Protein AF-A0A359G035-F1 (afdb_monomer_lite)

Sequence (164 aa):
MVSKFHPFVLPFSIGFALMLAVLTVRYVIWLRGLSSDNRKRIRSKFFTVNTWKALVEIFRESLVHLKIYKVNPMLGFMHMSLAFGWFLLIVGGKLETWYYTGDFANEMHYAIFFRYFEPVTSGFWMNGVMVFFMEFALLMVLTGLILAFAKRIRKKLMGMQNTT

Secondary structure (DSSP, 8-state):
------GGGHHHHHHHHHHHHHHHHHHHHHHHTS-HHHHHHHHHHTTSHHHHHHHHHHHHHHTS-HHHHHH-HHHHHHHHHHHHHHHHHHHHHHHHHHHHHS-TT--HHHHHSHHHH-S--TT-TTHHHHHHHHHHHHHHHHHHHHHHHHHHH-GGGGT-----

pLDDT: mean 86.25, std 12.05, range [37.91, 97.88]

Radius of gyration: 20.19 Å; chains: 1; bounding box: 48×31×59 Å

Foldseek 3Di:
DPPLDDVVCVVVVVVVVVVVVVVVVVVVVVLVPDDPVVVVVCVVCVPDVVVVVVVVVCCCCQQQVVVVCVVFVLLSLLRNLQRVLVVQLQVLLLVLVCVQPVDSPDDSSCSVCVCVSVVPSVPDPCVVVSVVSNVVSVVSNVVSVVSVVVCVVCVVVRVCPDDD

Structure (mmCIF, N/CA/C/O backbone):
data_AF-A0A359G035-F1
#
_entry.id   AF-A0A359G035-F1
#
loop_
_atom_site.group_PDB
_atom_site.id
_atom_site.type_symbol
_atom_site.label_atom_id
_atom_site.label_alt_id
_atom_site.label_comp_id
_atom_site.label_asym_id
_atom_site.label_entity_id
_atom_site.label_seq_id
_atom_site.pdbx_PDB_ins_code
_atom_site.Cartn_x
_atom_site.Cartn_y
_atom_site.Cartn_z
_atom_site.occupancy
_atom_site.B_iso_or_equiv
_atom_site.auth_seq_id
_atom_site.auth_comp_id
_atom_site.auth_asym_id
_atom_site.auth_atom_id
_atom_site.pdbx_PDB_model_num
ATOM 1 N N . MET A 1 1 ? 2.254 -11.400 -27.695 1.00 44.28 1 MET A N 1
ATOM 2 C CA . MET A 1 1 ? 2.593 -11.157 -26.277 1.00 44.28 1 MET A CA 1
ATOM 3 C C . MET A 1 1 ? 3.534 -12.261 -25.838 1.00 44.28 1 MET A C 1
ATOM 5 O O . MET A 1 1 ? 3.134 -13.415 -25.872 1.00 44.28 1 MET A O 1
ATOM 9 N N . VAL A 1 2 ? 4.789 -11.936 -25.531 1.00 46.50 2 VAL A N 1
ATOM 10 C CA . VAL A 1 2 ? 5.725 -12.902 -24.937 1.00 46.50 2 VAL A CA 1
ATOM 11 C C . VAL A 1 2 ? 5.209 -13.209 -23.531 1.00 46.50 2 VAL A C 1
ATOM 13 O O . VAL A 1 2 ? 4.981 -12.275 -22.764 1.00 46.50 2 VAL A O 1
ATOM 16 N N . SER A 1 3 ? 4.959 -14.479 -23.205 1.00 55.75 3 SER A N 1
ATOM 17 C CA . SER A 1 3 ? 4.521 -14.858 -21.859 1.00 55.75 3 SER A CA 1
ATOM 18 C C . SER A 1 3 ? 5.627 -14.507 -20.865 1.00 55.75 3 SER A C 1
ATOM 20 O O . SER A 1 3 ? 6.705 -15.103 -20.918 1.00 55.75 3 SER A O 1
ATOM 22 N N . LYS A 1 4 ? 5.379 -13.565 -19.949 1.00 69.06 4 LYS A N 1
ATOM 23 C CA . LYS A 1 4 ? 6.331 -13.169 -18.894 1.00 69.06 4 LYS A CA 1
ATOM 24 C C . LYS A 1 4 ? 6.271 -14.147 -17.718 1.00 69.06 4 LYS A C 1
ATOM 26 O O . LYS A 1 4 ? 6.166 -13.770 -16.553 1.00 69.06 4 LYS A O 1
ATOM 31 N N . PHE A 1 5 ? 6.300 -15.433 -18.051 1.00 79.94 5 PHE A N 1
ATOM 32 C CA . PHE A 1 5 ? 6.258 -16.529 -17.103 1.00 79.94 5 PHE A CA 1
ATOM 33 C C . PHE A 1 5 ? 7.656 -17.118 -16.950 1.00 79.94 5 PHE A C 1
ATOM 35 O O . PHE A 1 5 ? 8.272 -17.561 -17.917 1.00 79.94 5 PHE A O 1
ATOM 42 N N . HIS A 1 6 ? 8.135 -17.152 -15.712 1.00 88.19 6 HIS A N 1
ATOM 43 C CA . HIS A 1 6 ? 9.352 -17.854 -15.335 1.00 88.19 6 HIS A CA 1
ATOM 44 C C . HIS A 1 6 ? 9.066 -18.646 -14.054 1.00 88.19 6 HIS A C 1
ATOM 46 O O . HIS A 1 6 ? 8.441 -18.080 -13.157 1.00 88.19 6 HIS A O 1
ATOM 52 N N . PRO A 1 7 ? 9.529 -19.904 -13.898 1.00 91.81 7 PRO A N 1
ATOM 53 C CA . PRO A 1 7 ? 9.250 -20.719 -12.707 1.00 91.81 7 PRO A CA 1
ATOM 54 C C . PRO A 1 7 ? 9.577 -20.036 -11.369 1.00 91.81 7 PRO A C 1
ATOM 56 O O . PRO A 1 7 ? 8.963 -20.337 -10.350 1.00 91.81 7 PRO A O 1
ATOM 59 N N . PHE A 1 8 ? 10.488 -19.061 -11.385 1.00 90.69 8 PHE A N 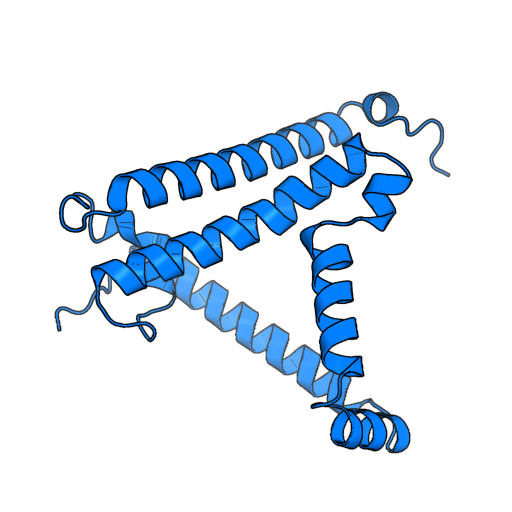1
ATOM 60 C CA . PHE A 1 8 ? 10.797 -18.173 -10.261 1.00 90.69 8 PHE A CA 1
ATOM 61 C C . PHE A 1 8 ? 9.571 -17.487 -9.632 1.00 90.69 8 PHE A C 1
ATOM 63 O O . PHE A 1 8 ? 9.563 -17.255 -8.427 1.00 90.69 8 PHE A O 1
ATOM 70 N N . VAL A 1 9 ? 8.523 -17.190 -10.407 1.00 93.25 9 VAL A N 1
ATOM 71 C CA . VAL A 1 9 ? 7.321 -16.512 -9.889 1.00 93.25 9 VAL A CA 1
ATOM 72 C C . VAL A 1 9 ? 6.343 -17.470 -9.211 1.00 93.25 9 VAL A C 1
ATOM 74 O O . VAL A 1 9 ? 5.462 -17.018 -8.484 1.00 93.25 9 VAL A O 1
ATOM 77 N N . LEU A 1 10 ? 6.491 -18.788 -9.408 1.00 93.12 10 LEU A N 1
ATOM 78 C CA . LEU A 1 10 ? 5.545 -19.790 -8.907 1.00 93.12 10 LEU A CA 1
ATOM 79 C C . LEU A 1 10 ? 5.334 -19.732 -7.389 1.00 93.12 10 LEU A C 1
ATOM 81 O O . LEU A 1 10 ? 4.171 -19.736 -6.984 1.00 93.12 10 LEU A O 1
ATOM 85 N N . PRO A 1 11 ? 6.374 -19.625 -6.534 1.00 95.06 11 PRO A N 1
ATOM 86 C CA . PRO A 1 11 ? 6.165 -19.548 -5.090 1.00 95.06 11 PRO A CA 1
ATOM 87 C C . PRO A 1 11 ? 5.295 -18.352 -4.693 1.00 95.06 11 PRO A C 1
ATOM 89 O O . PRO A 1 11 ? 4.383 -18.490 -3.877 1.00 95.06 11 PRO A O 1
ATOM 92 N N . PHE A 1 12 ? 5.531 -17.194 -5.319 1.00 93.00 12 PHE A N 1
ATOM 93 C CA . PHE A 1 12 ? 4.720 -16.001 -5.102 1.00 93.00 12 PHE A CA 1
ATOM 94 C C . PHE A 1 12 ? 3.291 -16.201 -5.612 1.00 93.00 12 PHE A C 1
ATOM 96 O O . PHE A 1 12 ? 2.348 -15.992 -4.854 1.00 93.00 12 PHE A O 1
ATOM 103 N N . SER A 1 13 ? 3.114 -16.634 -6.862 1.00 93.06 13 SER A N 1
ATOM 104 C CA . SER A 1 13 ? 1.791 -16.752 -7.481 1.00 93.06 13 SER A CA 1
ATOM 105 C C . SER A 1 13 ? 0.909 -17.779 -6.768 1.00 93.06 13 SER A C 1
ATOM 107 O O . SER A 1 13 ? -0.267 -17.511 -6.527 1.00 93.06 13 SER A O 1
ATOM 109 N N . ILE A 1 14 ? 1.477 -18.920 -6.359 1.00 95.31 14 ILE A N 1
ATOM 110 C CA . ILE A 1 14 ? 0.773 -19.942 -5.571 1.00 95.31 14 ILE A CA 1
ATOM 111 C C . ILE A 1 14 ? 0.413 -19.385 -4.191 1.00 95.31 14 ILE A C 1
ATOM 113 O O . ILE A 1 14 ? -0.746 -19.461 -3.782 1.00 95.31 14 ILE A O 1
ATOM 117 N N . GLY A 1 15 ? 1.378 -18.790 -3.483 1.00 95.44 15 GLY A N 1
ATOM 118 C CA . GLY A 1 15 ? 1.141 -18.213 -2.159 1.00 95.44 15 GLY A CA 1
ATOM 119 C C . GLY A 1 15 ? 0.077 -17.114 -2.182 1.00 95.44 15 GLY A C 1
ATOM 120 O O . GLY A 1 15 ? -0.823 -17.095 -1.344 1.00 95.44 15 GLY A O 1
ATOM 121 N N . PHE A 1 16 ? 0.128 -16.241 -3.186 1.00 92.88 16 PHE A N 1
ATOM 122 C CA . PHE A 1 16 ? -0.838 -15.172 -3.390 1.00 92.88 16 PHE A CA 1
ATOM 123 C C . PHE A 1 16 ? -2.239 -15.714 -3.700 1.00 92.88 16 PHE A C 1
ATOM 125 O O . PHE A 1 16 ? -3.208 -15.285 -3.071 1.00 92.88 16 PHE A O 1
ATOM 132 N N . ALA A 1 17 ? -2.358 -16.695 -4.601 1.00 94.75 17 ALA A N 1
ATOM 133 C CA . ALA A 1 17 ? -3.637 -17.329 -4.920 1.00 94.75 17 ALA A CA 1
ATOM 134 C C . ALA A 1 17 ? -4.264 -18.009 -3.690 1.00 94.75 17 ALA A C 1
ATOM 136 O O . ALA A 1 17 ? -5.451 -17.822 -3.417 1.00 94.75 17 ALA A O 1
ATOM 137 N N . LEU A 1 18 ? -3.462 -18.735 -2.904 1.00 97.38 18 LEU A N 1
ATOM 138 C CA . LEU A 1 18 ? -3.909 -19.350 -1.652 1.00 97.38 18 LEU A CA 1
ATOM 139 C C . LEU A 1 18 ? -4.358 -18.298 -0.633 1.00 97.38 18 LEU A C 1
ATOM 141 O O . LEU A 1 18 ? -5.422 -18.442 -0.029 1.00 97.38 18 LEU A O 1
ATOM 145 N N . MET A 1 19 ? -3.591 -17.218 -0.469 1.00 96.06 19 MET A N 1
ATOM 146 C CA . MET A 1 19 ? -3.946 -16.121 0.431 1.00 96.06 19 MET A CA 1
ATOM 147 C C . MET A 1 19 ? -5.279 -15.478 0.028 1.00 96.06 19 MET A C 1
ATOM 149 O O . MET A 1 19 ? -6.149 -15.288 0.881 1.00 96.06 19 MET A O 1
ATOM 153 N N . LEU A 1 20 ? -5.478 -15.193 -1.262 1.00 94.81 20 LEU A N 1
ATOM 154 C CA . LEU A 1 20 ? -6.736 -14.648 -1.775 1.00 94.81 20 LEU A CA 1
ATOM 155 C C . LEU A 1 20 ? -7.910 -15.606 -1.561 1.00 94.81 20 LEU A C 1
ATOM 157 O O . LEU A 1 20 ? -8.983 -15.162 -1.147 1.00 94.81 20 LEU A O 1
ATOM 161 N N . ALA A 1 21 ? -7.721 -16.906 -1.794 1.00 96.94 21 ALA A N 1
ATOM 162 C CA . ALA A 1 21 ? -8.755 -17.908 -1.563 1.00 96.94 21 ALA A CA 1
ATOM 163 C C . ALA A 1 21 ? -9.164 -17.954 -0.082 1.00 96.94 21 ALA A C 1
ATOM 165 O O . ALA A 1 21 ? -10.350 -17.851 0.237 1.00 96.94 21 ALA A O 1
ATOM 166 N N . VAL A 1 22 ? -8.191 -18.022 0.833 1.00 97.69 22 VAL A N 1
ATOM 167 C CA . VAL A 1 22 ? -8.444 -18.038 2.282 1.00 97.69 22 VAL A CA 1
ATOM 168 C C . VAL A 1 22 ? -9.150 -16.762 2.735 1.00 97.69 22 VAL A C 1
ATOM 170 O O . VAL A 1 22 ? -10.147 -16.844 3.456 1.00 97.69 22 VAL A O 1
ATOM 173 N N . LEU A 1 23 ? -8.679 -15.590 2.300 1.00 96.44 23 LEU A N 1
ATOM 174 C CA . LEU A 1 23 ? -9.314 -14.312 2.627 1.00 96.44 23 LEU A CA 1
ATOM 175 C C . LEU A 1 23 ? -10.752 -14.269 2.113 1.00 96.44 23 LEU A C 1
ATOM 177 O O . LEU A 1 23 ? -11.658 -13.938 2.875 1.00 96.44 23 LEU A O 1
ATOM 181 N N . THR A 1 24 ? -10.982 -14.671 0.863 1.00 96.19 24 THR A N 1
ATOM 182 C CA . THR A 1 24 ? -12.322 -14.703 0.263 1.00 96.19 24 THR A CA 1
ATOM 183 C C . THR A 1 24 ? -13.258 -15.597 1.068 1.00 96.19 24 THR A C 1
ATOM 185 O O . THR A 1 24 ? -14.343 -15.162 1.447 1.00 96.19 24 THR A O 1
ATOM 188 N N . VAL A 1 25 ? -12.833 -16.816 1.412 1.00 97.06 25 VAL A N 1
ATOM 189 C CA . VAL A 1 25 ? -13.633 -17.741 2.227 1.00 97.06 25 VAL A CA 1
ATOM 190 C C . VAL A 1 25 ? -13.948 -17.137 3.597 1.00 97.06 25 VAL A C 1
ATOM 192 O O . VAL A 1 25 ? -15.107 -17.132 4.015 1.00 97.06 25 VAL A O 1
ATOM 195 N N . ARG A 1 26 ? -12.947 -16.575 4.286 1.00 96.31 26 ARG A N 1
ATOM 196 C CA . ARG A 1 26 ? -13.124 -15.946 5.606 1.00 96.31 26 ARG A CA 1
ATOM 197 C C . ARG A 1 26 ? -14.110 -14.780 5.552 1.00 96.31 26 ARG A C 1
ATOM 199 O O . ARG A 1 26 ? -15.019 -14.725 6.379 1.00 96.31 26 ARG A O 1
ATOM 206 N N . TYR A 1 27 ? -13.979 -13.893 4.566 1.00 92.81 27 TYR A N 1
ATOM 207 C CA . TYR A 1 27 ? -14.893 -12.766 4.389 1.00 92.81 27 TYR A CA 1
ATOM 208 C C . TYR A 1 27 ? -16.302 -13.217 4.007 1.00 92.81 27 TYR A C 1
ATOM 210 O O . TYR A 1 27 ? -17.267 -12.680 4.543 1.00 92.81 27 TYR A O 1
ATOM 218 N N . VAL A 1 28 ? -16.455 -14.227 3.145 1.00 93.50 28 VAL A N 1
ATOM 219 C CA . VAL A 1 28 ? -17.773 -14.772 2.782 1.00 93.50 28 VAL A CA 1
ATOM 220 C C . VAL A 1 28 ? -18.470 -15.380 3.999 1.00 93.50 28 VAL A C 1
ATOM 222 O O . VAL A 1 28 ? -19.651 -15.111 4.213 1.00 93.50 28 VAL A O 1
ATOM 225 N N . ILE A 1 29 ? -17.759 -16.159 4.821 1.00 94.50 29 ILE A N 1
ATOM 226 C CA . ILE A 1 29 ? -18.307 -16.719 6.068 1.00 94.50 29 ILE A CA 1
ATOM 227 C C . ILE A 1 29 ? -18.730 -15.591 7.014 1.00 94.50 29 ILE A C 1
ATOM 229 O O . ILE A 1 29 ? -19.852 -15.600 7.521 1.00 94.50 29 ILE A O 1
ATOM 233 N N . TRP A 1 30 ? -17.873 -14.585 7.198 1.00 93.69 30 TRP A N 1
ATOM 234 C CA . TRP A 1 30 ? -18.172 -13.430 8.040 1.00 93.69 30 TRP A CA 1
ATOM 235 C C . TRP A 1 30 ? -19.402 -12.648 7.547 1.00 93.69 30 TRP A C 1
ATOM 237 O O . TRP A 1 30 ? -20.318 -12.383 8.324 1.00 93.69 30 TRP A O 1
ATOM 247 N N . LEU A 1 31 ? -19.494 -12.363 6.243 1.00 87.94 31 LEU A N 1
ATOM 248 C CA . LEU A 1 31 ? -20.643 -11.681 5.634 1.00 87.94 31 LEU A CA 1
ATOM 249 C C . LEU A 1 31 ? -21.940 -12.491 5.765 1.00 87.94 31 LEU A C 1
ATOM 251 O O . LEU A 1 31 ? -23.026 -11.923 5.944 1.00 87.94 31 LEU A O 1
ATOM 255 N N . ARG A 1 32 ? -21.848 -13.823 5.687 1.00 87.44 32 ARG A N 1
ATOM 256 C CA . ARG A 1 32 ? -22.992 -14.723 5.880 1.00 87.44 32 ARG A CA 1
ATOM 257 C C . ARG A 1 32 ? -23.504 -14.711 7.320 1.00 87.44 32 ARG A C 1
ATOM 259 O O . ARG A 1 32 ? -24.717 -14.785 7.490 1.00 87.44 32 ARG A O 1
ATOM 266 N N . GLY A 1 33 ? -22.619 -14.538 8.303 1.00 87.75 33 GLY A N 1
ATOM 267 C CA . GLY A 1 33 ? -22.955 -14.439 9.729 1.00 87.75 33 GLY A CA 1
ATOM 268 C C . GLY A 1 33 ? -23.550 -13.098 10.180 1.00 87.75 33 GLY A C 1
ATOM 269 O O . GLY A 1 33 ? -23.990 -12.982 11.320 1.00 87.75 33 GLY A O 1
ATOM 270 N N . LEU A 1 34 ? -23.588 -12.076 9.316 1.00 87.12 34 LEU A N 1
ATOM 271 C CA . LEU A 1 34 ? -24.213 -10.791 9.645 1.00 87.12 34 LEU A CA 1
ATOM 272 C C . LEU A 1 34 ? -25.739 -10.917 9.759 1.00 87.12 34 LEU A C 1
ATOM 274 O O . LEU A 1 34 ? -26.384 -11.501 8.885 1.00 87.12 34 LEU A O 1
ATOM 278 N N . SER A 1 35 ? -26.318 -10.284 10.786 1.00 84.69 35 SER A N 1
ATOM 279 C CA . SER A 1 35 ? -27.771 -10.164 10.942 1.00 84.69 35 SER A CA 1
ATOM 280 C C . SER A 1 35 ? -28.422 -9.505 9.718 1.00 84.69 35 SER A C 1
ATOM 282 O O . SER A 1 35 ? -27.811 -8.694 9.009 1.00 84.69 35 SER A O 1
ATOM 284 N N . SER A 1 36 ? -29.688 -9.842 9.466 1.00 78.31 36 SER A N 1
ATOM 285 C CA . SER A 1 36 ? -30.471 -9.314 8.340 1.00 78.31 36 SER A CA 1
ATOM 286 C C . SER A 1 36 ? -30.522 -7.778 8.326 1.00 78.31 36 SER A C 1
ATOM 288 O O . SER A 1 36 ? -30.403 -7.174 7.256 1.00 78.31 36 SER A O 1
ATOM 290 N N . ASP A 1 37 ? -30.603 -7.144 9.498 1.00 79.44 37 ASP A N 1
ATOM 291 C CA . ASP A 1 37 ? -30.609 -5.683 9.647 1.00 79.44 37 ASP A CA 1
ATOM 292 C C . ASP A 1 37 ? -29.274 -5.036 9.270 1.00 79.44 37 ASP A C 1
ATOM 294 O O . ASP A 1 37 ? -29.241 -4.032 8.550 1.00 79.44 37 ASP A O 1
ATOM 298 N N . ASN A 1 38 ? -28.153 -5.635 9.682 1.00 78.00 38 ASN A N 1
ATOM 299 C CA . ASN A 1 38 ? -26.825 -5.149 9.310 1.00 78.00 38 ASN A CA 1
ATOM 300 C C . ASN A 1 38 ? -26.574 -5.319 7.809 1.00 78.00 38 ASN A C 1
ATOM 302 O O . ASN A 1 38 ? -26.044 -4.412 7.163 1.00 78.00 38 ASN A O 1
ATOM 306 N N . ARG A 1 39 ? -27.031 -6.429 7.217 1.00 77.69 39 ARG A N 1
ATOM 307 C CA . ARG A 1 39 ? -26.914 -6.668 5.772 1.00 77.69 39 ARG A CA 1
ATOM 308 C C . ARG A 1 39 ? -27.699 -5.634 4.953 1.00 77.69 39 ARG A C 1
ATOM 310 O O . ARG A 1 39 ? -27.176 -5.125 3.961 1.00 77.69 39 ARG A O 1
ATOM 317 N N . LYS A 1 40 ? -28.915 -5.271 5.385 1.00 78.19 40 LYS A N 1
ATOM 318 C CA . LYS A 1 40 ? -29.714 -4.202 4.754 1.00 78.19 40 LYS A CA 1
ATOM 319 C C . LYS A 1 40 ? -29.029 -2.837 4.859 1.00 78.19 40 LYS A C 1
ATOM 321 O O . LYS A 1 40 ? -28.978 -2.123 3.861 1.00 78.19 40 LYS A O 1
ATOM 326 N N . ARG A 1 41 ? -28.460 -2.493 6.022 1.00 76.56 41 ARG A N 1
ATOM 327 C CA . ARG A 1 41 ? -27.727 -1.227 6.232 1.00 76.56 41 ARG A CA 1
ATOM 328 C C . ARG A 1 41 ? -26.482 -1.105 5.357 1.00 76.56 41 ARG A C 1
ATOM 330 O O . ARG A 1 41 ? -26.249 -0.036 4.803 1.00 76.56 41 ARG A O 1
ATOM 337 N N . ILE A 1 42 ? -25.704 -2.179 5.217 1.00 76.38 42 ILE A N 1
ATOM 338 C CA . ILE A 1 42 ? -24.513 -2.186 4.353 1.00 76.38 42 ILE A CA 1
ATOM 339 C C . ILE A 1 42 ? -24.927 -1.969 2.898 1.00 76.38 42 ILE A C 1
ATOM 341 O O . ILE A 1 42 ? -24.364 -1.109 2.228 1.00 76.38 42 ILE A O 1
ATOM 345 N N . ARG A 1 43 ? -25.951 -2.691 2.424 1.00 74.25 43 ARG A N 1
ATOM 346 C CA . ARG A 1 43 ? -26.405 -2.592 1.031 1.00 74.25 43 ARG A CA 1
ATOM 347 C C . ARG A 1 43 ? -26.991 -1.217 0.697 1.00 74.25 43 ARG A C 1
ATOM 349 O O . ARG A 1 43 ? -26.728 -0.712 -0.387 1.00 74.25 43 ARG A O 1
ATOM 356 N N . SER A 1 44 ? -27.753 -0.605 1.607 1.00 72.19 44 SER A N 1
ATOM 357 C CA . SER A 1 44 ? -28.396 0.694 1.357 1.00 72.19 44 SER A CA 1
ATOM 358 C C . SER A 1 44 ? -27.456 1.892 1.496 1.00 72.19 44 SER A C 1
ATOM 360 O O . SER A 1 44 ? -27.710 2.931 0.895 1.00 72.19 44 SER A O 1
ATOM 362 N N . LYS A 1 45 ? -26.369 1.768 2.269 1.00 70.31 45 LYS A N 1
ATOM 363 C CA . LYS A 1 45 ? -25.427 2.871 2.520 1.00 70.31 45 LYS A CA 1
ATOM 364 C C . LYS A 1 45 ? -24.093 2.741 1.786 1.00 70.31 45 LYS A C 1
ATOM 366 O O . LYS A 1 45 ? -23.266 3.635 1.939 1.00 70.31 45 LYS A O 1
ATOM 371 N N . PHE A 1 46 ? -23.895 1.697 0.975 1.00 69.75 46 PHE A N 1
ATOM 372 C CA . PHE A 1 46 ? -22.607 1.381 0.344 1.00 69.75 46 PHE A CA 1
ATOM 373 C C . PHE A 1 46 ? -22.023 2.527 -0.500 1.00 69.75 46 PHE A C 1
ATOM 375 O O . PHE A 1 46 ? -20.820 2.741 -0.461 1.00 69.75 46 PHE A O 1
ATOM 382 N N . PHE A 1 47 ? -22.848 3.332 -1.173 1.00 71.94 47 PHE A N 1
ATOM 383 C CA . PHE A 1 47 ? -22.399 4.463 -2.004 1.00 71.94 47 PHE A CA 1
ATOM 384 C C . PHE A 1 47 ? -22.779 5.831 -1.420 1.00 71.94 47 PHE A C 1
ATOM 386 O O . PHE A 1 47 ? -23.205 6.731 -2.135 1.00 71.94 47 PHE A O 1
ATOM 393 N N . THR A 1 48 ? -22.663 6.004 -0.102 1.00 81.00 48 THR A N 1
ATOM 394 C CA . THR A 1 48 ? -22.941 7.299 0.543 1.00 81.00 48 THR A CA 1
ATOM 395 C C . THR A 1 48 ? -21.656 8.018 0.954 1.00 81.00 48 THR A C 1
ATOM 397 O O . THR A 1 48 ? -20.599 7.404 1.082 1.00 81.00 48 THR A O 1
ATOM 400 N N . VAL A 1 49 ? -21.746 9.323 1.250 1.00 81.56 49 VAL A N 1
ATOM 401 C CA . VAL A 1 49 ? -20.643 10.121 1.839 1.00 81.56 49 VAL A CA 1
ATOM 402 C C . VAL A 1 49 ? -20.074 9.455 3.100 1.00 81.56 49 VAL A C 1
ATOM 404 O O . VAL A 1 49 ? -18.890 9.587 3.40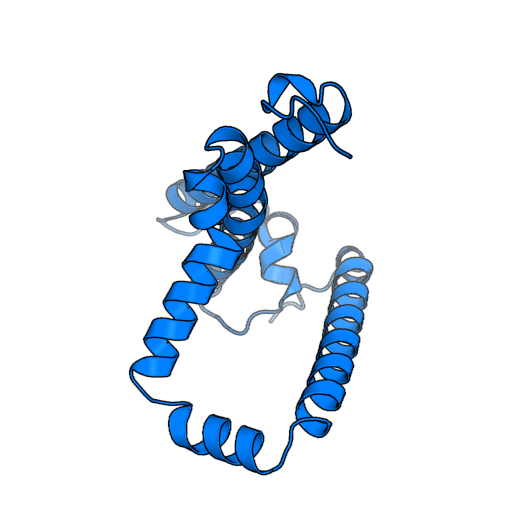9 1.00 81.56 49 VAL A O 1
ATOM 407 N N . ASN A 1 50 ? -20.902 8.688 3.813 1.00 82.44 50 ASN A N 1
ATOM 408 C CA . ASN A 1 50 ? -20.477 7.920 4.977 1.00 82.44 50 ASN A CA 1
ATOM 409 C C . ASN A 1 50 ? -19.482 6.811 4.612 1.00 82.44 50 ASN A C 1
ATOM 411 O O . ASN A 1 50 ? -18.557 6.573 5.382 1.00 82.44 50 ASN A O 1
ATOM 415 N N . THR A 1 51 ? -19.610 6.182 3.439 1.00 84.25 51 THR A N 1
ATOM 416 C CA . THR A 1 51 ? -18.622 5.215 2.940 1.00 84.25 51 THR A CA 1
ATOM 417 C C . THR A 1 51 ? -17.298 5.895 2.640 1.00 84.25 51 THR A C 1
ATOM 419 O O . THR A 1 51 ? -16.260 5.379 3.033 1.00 84.25 51 THR A O 1
ATOM 422 N N . TRP A 1 52 ? -17.309 7.076 2.013 1.00 87.00 52 TRP A N 1
ATOM 423 C CA . TRP A 1 52 ? -16.069 7.817 1.764 1.00 87.00 52 TRP A CA 1
ATOM 424 C C . TRP A 1 52 ? -15.367 8.205 3.070 1.00 87.00 52 TRP A C 1
ATOM 426 O O . TRP A 1 52 ? -14.173 7.968 3.231 1.00 87.00 52 TRP A O 1
ATOM 436 N N . LYS A 1 53 ? -16.120 8.719 4.052 1.00 89.25 53 LYS A N 1
ATOM 437 C CA . LYS A 1 53 ? -15.592 8.995 5.399 1.00 89.25 53 LYS A CA 1
ATOM 438 C C . LYS A 1 53 ? -15.015 7.736 6.050 1.00 89.25 53 LYS A C 1
ATOM 440 O O . LYS A 1 53 ? -13.940 7.806 6.636 1.00 89.25 53 LYS A O 1
ATOM 445 N N . ALA A 1 54 ? -15.690 6.596 5.912 1.00 88.75 54 ALA A N 1
ATOM 446 C CA . ALA A 1 54 ? -15.199 5.320 6.421 1.00 88.75 54 ALA A CA 1
ATOM 447 C C . ALA A 1 54 ? -13.914 4.868 5.711 1.00 88.75 54 ALA A C 1
ATOM 449 O O . ALA A 1 54 ? -12.994 4.420 6.381 1.00 88.75 54 ALA A O 1
ATOM 450 N N . LEU A 1 55 ? -13.803 5.032 4.390 1.00 90.12 55 LEU A N 1
ATOM 451 C CA . LEU A 1 55 ? -12.581 4.721 3.638 1.00 90.12 55 LEU A CA 1
ATOM 452 C C . LEU A 1 55 ? -11.405 5.597 4.080 1.00 90.12 55 LEU A C 1
ATOM 454 O O . LEU A 1 55 ? -10.307 5.086 4.285 1.00 90.12 55 LEU A O 1
ATOM 458 N N . VAL A 1 56 ? -11.633 6.898 4.276 1.00 92.38 56 VAL A N 1
ATOM 459 C CA . VAL A 1 56 ? -10.604 7.821 4.777 1.00 92.38 56 VAL A CA 1
ATOM 460 C C . VAL A 1 56 ? -10.182 7.455 6.202 1.00 92.38 56 VAL A C 1
ATOM 462 O O . VAL A 1 56 ? -8.990 7.477 6.500 1.00 92.38 56 VAL A O 1
ATOM 465 N N . GLU A 1 57 ? -11.124 7.086 7.072 1.00 93.44 57 GLU A N 1
ATOM 466 C CA . GLU A 1 57 ? -10.816 6.595 8.422 1.00 93.44 57 GLU A CA 1
ATOM 467 C C . GLU A 1 57 ? -10.007 5.291 8.361 1.00 93.44 57 GLU A C 1
ATOM 469 O O . GLU A 1 57 ? -8.979 5.180 9.022 1.00 93.44 57 GLU A O 1
ATOM 474 N N . ILE A 1 58 ? -10.401 4.335 7.511 1.00 93.00 58 ILE A N 1
ATOM 475 C CA . ILE A 1 58 ? -9.659 3.085 7.293 1.00 93.00 58 ILE A CA 1
ATOM 476 C C . ILE A 1 58 ? -8.239 3.391 6.823 1.00 93.00 58 ILE A C 1
ATOM 478 O O . ILE A 1 58 ? -7.299 2.822 7.365 1.00 93.00 58 ILE A O 1
ATOM 482 N N . PHE A 1 59 ? -8.055 4.299 5.866 1.00 93.62 59 PHE A N 1
ATOM 483 C CA . PHE A 1 59 ? -6.730 4.692 5.390 1.00 93.62 59 PHE A CA 1
ATOM 484 C C . PHE A 1 59 ? -5.888 5.304 6.521 1.00 93.62 59 PHE A C 1
ATOM 486 O O . PHE A 1 59 ? -4.756 4.887 6.770 1.00 93.62 59 PHE A O 1
ATOM 493 N N . ARG A 1 60 ? -6.456 6.265 7.256 1.00 93.88 60 ARG A N 1
ATOM 494 C CA . ARG A 1 60 ? -5.781 6.963 8.360 1.00 93.88 60 ARG A CA 1
ATOM 495 C C . ARG A 1 60 ? -5.403 6.039 9.509 1.00 93.88 60 ARG A C 1
ATOM 497 O O . ARG A 1 60 ? -4.347 6.225 10.106 1.00 93.88 60 ARG A O 1
ATOM 504 N N . GLU A 1 61 ? -6.238 5.059 9.821 1.00 93.69 61 GLU A N 1
ATOM 505 C CA . GLU A 1 61 ? -6.014 4.177 10.966 1.00 93.69 61 GLU A CA 1
ATOM 506 C C . GLU A 1 61 ? -5.301 2.874 10.606 1.00 93.69 61 GLU A C 1
ATOM 508 O O . GLU A 1 61 ? -4.575 2.352 11.447 1.00 93.69 61 GLU A O 1
ATOM 513 N N . SER A 1 62 ? -5.455 2.363 9.381 1.00 91.94 62 SER A N 1
ATOM 514 C CA . SER A 1 62 ? -4.844 1.093 8.953 1.00 91.94 62 SER A CA 1
ATOM 515 C C . SER A 1 62 ? -3.489 1.276 8.281 1.00 91.94 62 SER A C 1
ATOM 517 O O . SER A 1 62 ? -2.665 0.375 8.369 1.00 91.94 62 SER A O 1
ATOM 519 N N . LEU A 1 63 ? -3.259 2.403 7.594 1.00 93.12 63 LEU A N 1
ATOM 520 C CA . LEU A 1 63 ? -1.967 2.686 6.961 1.00 93.12 63 LEU A CA 1
ATOM 521 C C . LEU A 1 63 ? -1.150 3.681 7.779 1.00 93.12 63 LEU A C 1
ATOM 523 O O . LEU A 1 63 ? 0.019 3.434 8.053 1.00 93.12 63 LEU A O 1
ATOM 527 N N . VAL A 1 64 ? -1.756 4.800 8.187 1.00 92.06 64 VAL A N 1
ATOM 528 C CA . VAL A 1 64 ? -1.022 5.884 8.868 1.00 92.06 64 VAL A CA 1
ATOM 529 C C . VAL A 1 64 ? -0.978 5.700 10.391 1.00 92.06 64 VAL A C 1
ATOM 531 O O . VAL A 1 64 ? -0.069 6.201 11.048 1.00 92.06 64 VAL A O 1
ATOM 534 N N . HIS A 1 65 ? -1.929 4.955 10.962 1.00 92.75 65 HIS A N 1
ATOM 535 C CA . HIS A 1 65 ? -2.052 4.705 12.401 1.00 92.75 65 HIS A CA 1
ATOM 536 C C . HIS A 1 65 ? -2.072 5.984 13.263 1.00 92.75 65 HIS A C 1
ATOM 538 O O . HIS A 1 65 ? -1.416 6.056 14.309 1.00 92.75 65 HIS A O 1
ATOM 544 N N . LEU A 1 66 ? -2.843 7.001 12.854 1.00 91.62 66 LEU A N 1
ATOM 545 C CA . LEU A 1 66 ? -2.875 8.313 13.522 1.00 91.62 66 LEU A CA 1
ATOM 546 C C . LEU A 1 66 ? -3.200 8.239 15.022 1.00 91.62 66 LEU A C 1
ATOM 548 O O . LEU A 1 66 ? -2.637 9.013 15.798 1.00 91.62 66 LEU A O 1
ATOM 552 N N . LYS A 1 67 ? -4.063 7.314 15.467 1.00 91.19 67 LYS A N 1
ATOM 553 C CA . LYS A 1 67 ? -4.344 7.133 16.905 1.00 91.19 67 LYS A CA 1
ATOM 554 C C . LYS A 1 67 ? -3.115 6.677 17.689 1.00 91.19 67 LYS A C 1
ATOM 556 O O . LYS A 1 67 ? -2.854 7.221 18.758 1.00 91.19 67 LYS A O 1
ATOM 561 N N . ILE A 1 68 ? -2.327 5.744 17.152 1.00 88.31 68 ILE A N 1
ATOM 562 C CA . ILE A 1 68 ? -1.076 5.296 17.788 1.00 88.31 68 ILE A CA 1
ATOM 563 C C . ILE A 1 68 ? -0.057 6.437 17.780 1.00 88.31 68 ILE A C 1
ATOM 565 O O . ILE A 1 68 ? 0.605 6.674 18.787 1.00 88.31 68 ILE A O 1
ATOM 569 N N . TYR A 1 69 ? 0.011 7.187 16.678 1.00 89.00 69 TYR A N 1
ATOM 570 C CA . TYR A 1 69 ? 0.909 8.331 16.528 1.00 89.00 69 TYR A CA 1
ATOM 571 C C . TYR A 1 69 ? 0.673 9.418 17.587 1.00 89.00 69 TYR A C 1
ATOM 573 O O . TYR A 1 69 ? 1.629 9.997 18.095 1.00 89.00 69 TYR A O 1
ATOM 581 N N . LYS A 1 70 ? -0.591 9.659 17.966 1.00 90.94 70 LYS A N 1
ATOM 582 C CA . LYS A 1 70 ? -0.961 10.606 19.034 1.00 90.94 70 LYS A CA 1
ATOM 583 C C . LYS A 1 70 ? -0.520 10.158 20.429 1.00 90.94 70 LYS A C 1
ATOM 585 O O . LYS A 1 70 ? -0.254 11.009 21.267 1.00 90.94 70 LYS A O 1
ATOM 590 N N . VAL A 1 71 ? -0.473 8.851 20.686 1.00 89.75 71 VAL A N 1
ATOM 591 C CA . VAL A 1 71 ? -0.084 8.297 21.996 1.00 89.75 71 VAL A CA 1
ATOM 592 C C . VAL A 1 71 ? 1.433 8.179 22.107 1.00 89.75 71 VAL A C 1
ATOM 594 O O . VAL A 1 71 ? 2.018 8.539 23.123 1.00 89.75 71 VAL A O 1
ATOM 597 N N . ASN A 1 72 ? 2.080 7.661 21.065 1.00 89.50 72 ASN A N 1
ATOM 598 C CA . ASN A 1 72 ? 3.521 7.481 21.018 1.00 89.50 72 ASN A CA 1
ATOM 599 C C . ASN A 1 72 ? 4.002 7.658 19.569 1.00 89.50 72 ASN A C 1
ATOM 601 O O . ASN A 1 72 ? 3.869 6.726 18.769 1.00 89.50 72 ASN A O 1
ATOM 605 N N . PRO A 1 73 ? 4.578 8.825 19.223 1.00 90.81 73 PRO A N 1
ATOM 606 C CA . PRO A 1 73 ? 4.995 9.129 17.856 1.00 90.81 73 PRO A CA 1
ATOM 607 C C . PRO A 1 73 ? 5.992 8.121 17.284 1.00 90.81 73 PRO A C 1
ATOM 609 O O . PRO A 1 73 ? 5.891 7.754 16.119 1.00 90.81 73 PRO A O 1
ATOM 612 N N . MET A 1 74 ? 6.917 7.613 18.103 1.00 89.94 74 MET A N 1
ATOM 613 C CA . MET A 1 74 ? 7.925 6.640 17.669 1.00 89.94 74 MET A CA 1
ATOM 614 C C . MET A 1 74 ? 7.293 5.280 17.350 1.00 89.94 74 MET A C 1
ATOM 616 O O . MET A 1 74 ? 7.620 4.649 16.343 1.00 89.94 74 MET A O 1
ATOM 620 N N . LEU A 1 75 ? 6.332 4.841 18.168 1.00 90.06 75 LEU A N 1
ATOM 621 C CA . LEU A 1 75 ? 5.569 3.621 17.912 1.00 90.06 75 LEU A CA 1
ATOM 622 C C . LEU A 1 75 ? 4.619 3.773 16.717 1.00 90.06 75 LEU A C 1
ATOM 624 O O . LEU A 1 75 ? 4.472 2.830 15.939 1.00 90.06 75 LEU A O 1
ATOM 628 N N . GLY A 1 76 ? 3.984 4.937 16.571 1.00 92.25 76 GLY A N 1
ATOM 629 C CA . GLY A 1 76 ? 3.132 5.262 15.430 1.00 92.25 76 GLY A CA 1
ATOM 630 C C . GLY A 1 76 ? 3.922 5.272 14.126 1.00 92.25 76 GLY A C 1
ATOM 631 O O . GLY A 1 76 ? 3.530 4.601 13.177 1.00 92.25 76 GLY A O 1
ATOM 632 N N . PHE A 1 77 ? 5.079 5.939 14.112 1.00 94.00 77 PHE A N 1
ATOM 633 C CA . PHE A 1 77 ? 5.991 5.954 12.971 1.00 94.00 77 PHE A CA 1
ATOM 634 C C . PHE A 1 77 ? 6.453 4.544 12.595 1.00 94.00 77 PHE A C 1
ATOM 636 O O . PHE A 1 77 ? 6.395 4.187 11.427 1.00 94.00 77 PHE A O 1
ATOM 643 N N . MET A 1 78 ? 6.818 3.700 13.566 1.00 94.75 78 MET A N 1
ATOM 644 C CA . MET A 1 78 ? 7.192 2.305 13.297 1.00 94.75 78 MET A CA 1
ATOM 645 C C . MET A 1 78 ? 6.094 1.532 12.539 1.00 94.75 78 MET A C 1
ATOM 647 O O . MET A 1 78 ? 6.399 0.851 11.562 1.00 94.75 78 MET A O 1
ATOM 651 N N . HIS A 1 79 ? 4.828 1.628 12.967 1.00 93.88 79 HIS A N 1
ATOM 652 C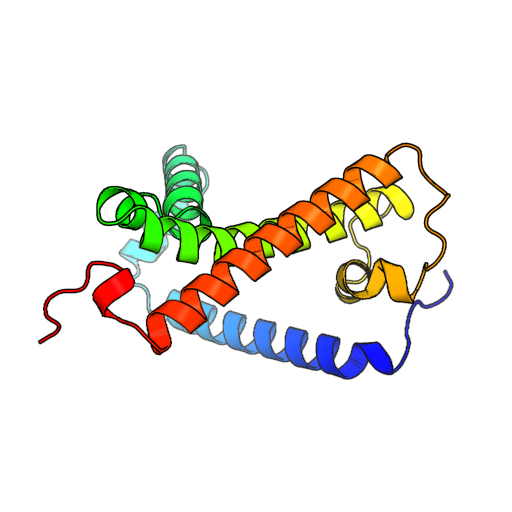 CA . HIS A 1 79 ? 3.724 0.931 12.290 1.00 93.88 79 HIS A CA 1
ATOM 653 C C . HIS A 1 79 ? 3.403 1.553 10.933 1.00 93.88 79 HIS A C 1
ATOM 655 O O . HIS A 1 79 ? 3.225 0.821 9.962 1.00 93.88 79 HIS A O 1
ATOM 661 N N . MET A 1 80 ? 3.370 2.886 10.860 1.00 96.12 80 MET A N 1
ATOM 662 C CA . MET A 1 80 ? 3.116 3.611 9.619 1.00 96.12 80 MET A CA 1
ATOM 663 C C . MET A 1 80 ? 4.155 3.250 8.561 1.00 96.12 80 MET A C 1
ATOM 665 O O . MET A 1 80 ? 3.793 2.835 7.469 1.00 96.12 80 MET A O 1
ATOM 669 N N . SER A 1 81 ? 5.441 3.298 8.898 1.00 96.25 81 SER A N 1
ATOM 670 C CA . SER A 1 81 ? 6.519 3.004 7.957 1.00 96.25 81 SER A CA 1
ATOM 671 C C . SER A 1 81 ? 6.470 1.573 7.410 1.00 96.25 81 SER A C 1
ATOM 673 O O . SER A 1 81 ? 6.828 1.357 6.257 1.00 96.25 81 SER A O 1
ATOM 675 N N . LEU A 1 82 ? 5.963 0.606 8.184 1.00 94.75 82 LEU A N 1
ATOM 676 C CA . LEU A 1 82 ? 5.705 -0.749 7.690 1.00 94.75 82 LEU A CA 1
ATOM 677 C C . LEU A 1 82 ? 4.447 -0.802 6.811 1.00 94.75 82 LEU A C 1
ATOM 679 O O . LEU A 1 82 ? 4.535 -1.190 5.650 1.00 94.75 82 LEU A O 1
ATOM 683 N N . ALA A 1 83 ? 3.282 -0.412 7.331 1.00 95.38 83 ALA A N 1
ATOM 684 C CA . ALA A 1 83 ? 2.012 -0.554 6.619 1.00 95.38 83 ALA A CA 1
ATOM 685 C C . ALA A 1 83 ? 1.932 0.357 5.382 1.00 95.38 83 ALA A C 1
ATOM 687 O O . ALA A 1 83 ? 1.686 -0.108 4.267 1.00 95.38 83 ALA A O 1
ATOM 688 N N . PHE A 1 84 ? 2.183 1.653 5.567 1.00 96.19 84 PHE A N 1
ATOM 689 C CA . PHE A 1 84 ? 2.178 2.639 4.495 1.00 96.19 84 PHE A CA 1
ATOM 690 C C . PHE A 1 84 ? 3.346 2.434 3.526 1.00 96.19 84 PHE A C 1
ATOM 692 O O . PHE A 1 84 ? 3.139 2.528 2.322 1.00 96.19 84 PHE A O 1
ATOM 699 N N . GLY A 1 85 ? 4.541 2.076 4.010 1.00 96.69 85 GLY A N 1
ATOM 700 C CA . GLY A 1 85 ? 5.687 1.782 3.142 1.00 96.69 85 GLY A CA 1
ATOM 701 C C . GL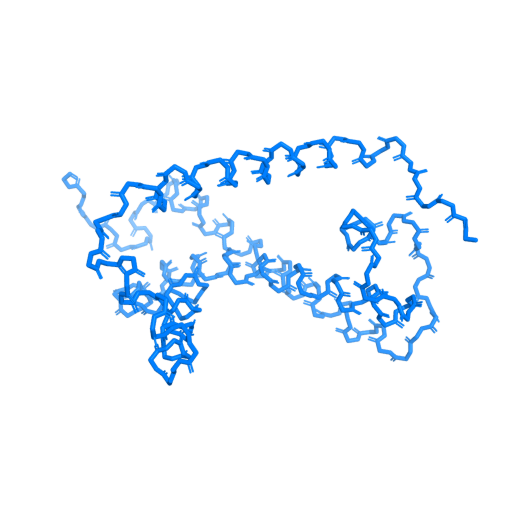Y A 1 85 ? 5.420 0.621 2.176 1.00 96.69 85 GLY A C 1
ATOM 702 O O . GLY A 1 85 ? 5.619 0.767 0.971 1.00 96.69 85 GLY A O 1
ATOM 703 N N . TRP A 1 86 ? 4.874 -0.500 2.664 1.00 96.25 86 TRP A N 1
ATOM 704 C CA . TRP A 1 86 ? 4.463 -1.616 1.799 1.00 96.25 86 TRP A CA 1
ATOM 705 C C . TRP A 1 86 ? 3.350 -1.226 0.825 1.00 96.25 86 TRP A C 1
ATOM 707 O O . TRP A 1 86 ? 3.396 -1.610 -0.343 1.00 96.25 86 TRP A O 1
ATOM 717 N N . PHE A 1 87 ? 2.367 -0.440 1.276 1.00 96.31 87 PHE A N 1
ATOM 718 C CA . PHE A 1 87 ? 1.322 0.085 0.398 1.00 96.31 87 PHE A CA 1
ATOM 719 C C . PHE A 1 87 ? 1.909 0.931 -0.743 1.00 96.31 87 PHE A C 1
ATOM 721 O O . PHE A 1 87 ? 1.537 0.727 -1.899 1.00 96.31 87 PHE A O 1
ATOM 728 N N . LEU A 1 88 ? 2.856 1.826 -0.440 1.00 95.94 88 LEU A N 1
ATOM 729 C CA . LEU A 1 88 ? 3.545 2.630 -1.449 1.00 95.94 88 LEU A CA 1
ATOM 730 C C . LEU A 1 88 ? 4.315 1.753 -2.439 1.00 95.94 88 LEU A C 1
ATOM 732 O O . LEU A 1 88 ? 4.205 1.995 -3.634 1.00 95.94 88 LEU A O 1
ATOM 736 N N . LEU A 1 89 ? 5.019 0.709 -1.988 1.00 95.44 89 LEU A N 1
ATOM 737 C CA . LEU A 1 89 ? 5.714 -0.223 -2.889 1.00 95.44 89 LEU A CA 1
ATOM 738 C C . LEU A 1 89 ? 4.752 -0.934 -3.851 1.00 95.44 89 LEU A C 1
ATOM 740 O O . LEU A 1 89 ? 5.041 -1.051 -5.040 1.00 95.44 89 LEU A O 1
ATOM 744 N N . ILE A 1 90 ? 3.592 -1.381 -3.360 1.00 93.69 90 ILE A N 1
ATOM 745 C CA . ILE A 1 90 ? 2.578 -2.047 -4.191 1.00 93.69 90 ILE A CA 1
ATOM 746 C C . ILE A 1 90 ? 2.020 -1.077 -5.239 1.00 93.69 90 ILE A C 1
ATOM 748 O O . ILE A 1 90 ? 1.942 -1.416 -6.421 1.00 93.69 90 ILE A O 1
ATOM 752 N N . VAL A 1 91 ? 1.638 0.133 -4.818 1.00 94.12 91 VAL A N 1
ATOM 753 C CA . VAL A 1 91 ? 1.096 1.156 -5.723 1.00 94.12 91 VAL A CA 1
ATOM 754 C C . VAL A 1 91 ? 2.155 1.604 -6.728 1.00 94.12 91 VAL A C 1
ATOM 756 O O . VAL A 1 91 ? 1.869 1.655 -7.919 1.00 94.12 91 VAL A O 1
ATOM 759 N N . GLY A 1 92 ? 3.376 1.876 -6.270 1.00 93.31 92 GLY A N 1
ATOM 760 C CA . GLY A 1 92 ? 4.499 2.291 -7.106 1.00 93.31 92 GLY A CA 1
ATOM 761 C C . GLY A 1 92 ? 4.845 1.255 -8.164 1.00 93.31 92 GLY A C 1
ATOM 762 O O . GLY A 1 92 ? 4.874 1.596 -9.340 1.00 93.31 92 GLY A O 1
ATOM 763 N N . GLY A 1 93 ? 4.993 -0.018 -7.783 1.00 92.06 93 GLY A N 1
ATOM 764 C CA . GLY A 1 93 ? 5.257 -1.097 -8.740 1.00 92.06 93 GLY A CA 1
ATOM 765 C C . GLY A 1 93 ? 4.125 -1.276 -9.758 1.00 92.06 93 GLY A C 1
ATOM 766 O O . GLY A 1 93 ? 4.369 -1.496 -10.948 1.00 92.06 93 GLY A O 1
ATOM 767 N N . LYS A 1 94 ? 2.861 -1.118 -9.337 1.00 92.88 94 LYS A N 1
ATOM 768 C CA . LYS A 1 94 ? 1.727 -1.182 -10.271 1.00 92.88 94 LYS A CA 1
ATOM 769 C C . LYS A 1 94 ? 1.699 0.004 -11.234 1.00 92.88 94 LYS A C 1
ATOM 771 O O . LYS A 1 94 ? 1.438 -0.192 -12.417 1.00 92.88 94 LYS A O 1
ATOM 776 N N . LEU A 1 95 ? 1.967 1.214 -10.747 1.00 91.75 95 LEU A N 1
ATOM 777 C CA . LEU A 1 95 ? 2.049 2.407 -11.587 1.00 91.75 95 LEU A CA 1
ATOM 778 C C . LEU A 1 95 ? 3.225 2.312 -12.561 1.00 91.75 95 LEU A C 1
ATOM 780 O O . LEU A 1 95 ? 3.030 2.538 -13.748 1.00 91.75 95 LEU A O 1
ATOM 784 N N . GLU A 1 96 ? 4.412 1.931 -12.088 1.00 90.25 96 GLU A N 1
ATOM 785 C CA . GLU A 1 96 ? 5.612 1.752 -12.911 1.00 90.25 96 GLU A CA 1
ATOM 786 C C . GLU A 1 96 ? 5.349 0.773 -14.060 1.00 90.25 96 GLU A C 1
ATOM 788 O O . GLU A 1 96 ? 5.572 1.105 -15.224 1.00 90.25 96 GLU A O 1
ATOM 793 N N . THR A 1 97 ? 4.787 -0.399 -13.755 1.00 90.38 97 THR A N 1
ATOM 794 C CA . THR A 1 97 ? 4.455 -1.375 -14.799 1.00 90.38 97 THR A CA 1
ATOM 795 C C . THR A 1 97 ? 3.355 -0.906 -15.728 1.00 90.38 97 THR A C 1
ATOM 797 O O . THR A 1 97 ? 3.466 -1.138 -16.926 1.00 90.38 97 THR A O 1
ATOM 800 N N . TRP A 1 98 ? 2.325 -0.226 -15.224 1.00 90.50 98 TRP A N 1
ATOM 801 C CA . TRP A 1 98 ? 1.271 0.320 -16.074 1.00 90.50 98 TRP A CA 1
ATOM 802 C C . TRP A 1 98 ? 1.812 1.377 -17.043 1.00 90.50 98 TRP A C 1
ATOM 804 O O . TRP A 1 98 ? 1.503 1.319 -18.230 1.00 90.50 98 TRP A O 1
ATOM 814 N N . TYR A 1 99 ? 2.660 2.296 -16.576 1.00 88.44 99 TYR A N 1
ATOM 815 C CA . TYR A 1 99 ? 3.300 3.288 -17.442 1.00 88.44 99 TYR A CA 1
ATOM 816 C C . TYR A 1 99 ? 4.237 2.648 -18.467 1.00 88.44 99 TYR A C 1
ATOM 818 O O . TYR A 1 99 ? 4.314 3.128 -19.595 1.00 88.44 99 TYR A O 1
ATOM 826 N N . TYR A 1 100 ? 4.929 1.570 -18.093 1.00 86.62 100 TYR A N 1
ATOM 827 C CA . TYR A 1 100 ? 5.833 0.861 -18.993 1.00 86.62 100 TYR A CA 1
ATOM 828 C C . TYR A 1 100 ? 5.094 0.031 -20.054 1.00 86.62 100 TYR A C 1
ATOM 830 O O . TYR A 1 100 ? 5.473 0.050 -21.221 1.00 86.62 100 TYR A O 1
ATOM 838 N N . THR A 1 101 ? 4.046 -0.710 -19.676 1.00 86.44 101 THR A N 1
ATOM 839 C CA . THR A 1 101 ? 3.339 -1.620 -20.596 1.00 86.44 101 THR A CA 1
ATOM 840 C C . THR A 1 101 ? 2.151 -0.985 -21.308 1.00 86.44 101 THR A C 1
ATOM 842 O O . THR A 1 101 ? 1.682 -1.539 -22.298 1.00 86.44 101 THR A O 1
ATOM 845 N N . GLY A 1 102 ? 1.611 0.120 -20.786 1.00 87.81 102 GLY A N 1
ATOM 846 C CA . GLY A 1 102 ? 0.318 0.671 -21.200 1.00 87.81 102 GLY A CA 1
ATOM 847 C C . GLY A 1 102 ? -0.890 -0.162 -20.746 1.00 87.81 102 GLY A C 1
ATOM 848 O O . GLY A 1 102 ? -2.025 0.195 -21.050 1.00 87.81 102 GLY A O 1
ATOM 849 N N . ASP A 1 103 ? -0.670 -1.247 -19.997 1.00 87.12 103 ASP A N 1
ATOM 850 C CA . ASP A 1 103 ? -1.708 -2.185 -19.565 1.00 87.12 103 ASP A CA 1
ATOM 851 C C . ASP A 1 103 ? -1.814 -2.240 -18.038 1.00 87.12 103 ASP A C 1
ATOM 853 O O . ASP A 1 103 ? -0.920 -2.729 -17.343 1.00 87.12 103 ASP A O 1
ATOM 857 N N . PHE A 1 104 ? -2.943 -1.757 -17.518 1.00 87.25 104 PHE A N 1
ATOM 858 C CA . PHE A 1 104 ? -3.248 -1.806 -16.092 1.00 87.25 104 PHE A CA 1
ATOM 859 C C . PHE A 1 104 ? -3.667 -3.209 -15.630 1.00 87.25 104 PHE A C 1
ATOM 861 O O . PHE A 1 104 ? -3.531 -3.528 -14.452 1.00 87.25 104 PHE A O 1
ATOM 868 N N . ALA A 1 105 ? -4.158 -4.074 -16.519 1.00 87.25 105 ALA A N 1
ATOM 869 C CA . ALA A 1 105 ? -4.594 -5.432 -16.195 1.00 87.25 105 ALA A CA 1
ATOM 870 C C . ALA A 1 105 ? -3.464 -6.471 -16.302 1.00 87.25 105 ALA A C 1
ATOM 872 O O . ALA A 1 105 ? -3.731 -7.673 -16.285 1.00 87.25 105 ALA A O 1
ATOM 873 N N . ASN A 1 106 ? -2.207 -6.014 -16.350 1.00 87.06 106 ASN A N 1
ATOM 874 C CA . ASN A 1 106 ? -1.040 -6.885 -16.359 1.00 87.06 106 ASN A CA 1
ATOM 875 C C . ASN A 1 106 ? -1.019 -7.867 -15.167 1.00 87.06 106 ASN A C 1
ATOM 877 O O . ASN A 1 106 ? -1.632 -7.641 -14.115 1.00 87.06 106 ASN A O 1
ATOM 881 N N . GLU A 1 107 ? -0.297 -8.974 -15.349 1.00 87.62 107 GLU A N 1
ATOM 882 C CA . GLU A 1 107 ? -0.197 -10.059 -14.372 1.00 87.62 107 GLU A CA 1
ATOM 883 C C . GLU A 1 107 ? 0.299 -9.549 -13.004 1.00 87.62 107 GLU A C 1
ATOM 885 O O . GLU A 1 107 ? 1.247 -8.770 -12.919 1.00 87.62 107 GLU A O 1
ATOM 890 N N . MET A 1 108 ? -0.304 -10.014 -11.904 1.00 86.00 108 MET A N 1
ATOM 891 C CA . MET A 1 108 ? -0.003 -9.494 -10.557 1.00 86.00 108 MET A CA 1
ATOM 892 C C . MET A 1 108 ? 1.469 -9.671 -10.152 1.00 86.00 108 MET A C 1
ATOM 894 O O . MET A 1 108 ? 2.036 -8.803 -9.491 1.00 86.00 108 MET A O 1
ATOM 898 N N . HIS A 1 109 ? 2.106 -10.775 -10.560 1.00 89.69 109 HIS A N 1
ATOM 899 C CA . HIS A 1 109 ? 3.527 -11.019 -10.289 1.00 89.69 109 HIS A CA 1
ATOM 900 C C . HIS A 1 109 ? 4.444 -10.110 -11.107 1.00 89.69 109 HIS A C 1
ATOM 902 O O . HIS A 1 109 ? 5.571 -9.856 -10.689 1.00 89.69 109 HIS A O 1
ATOM 908 N N . TYR A 1 110 ? 3.976 -9.589 -12.242 1.00 90.06 110 TYR A N 1
ATOM 909 C CA . TYR A 1 110 ? 4.789 -8.748 -13.107 1.00 90.06 110 TYR A CA 1
ATOM 910 C C . TYR A 1 110 ? 5.133 -7.412 -12.440 1.00 90.06 110 TYR A C 1
ATOM 912 O O . TYR A 1 110 ? 6.280 -6.989 -12.509 1.00 90.06 110 TYR A O 1
ATOM 920 N N . ALA A 1 111 ? 4.196 -6.803 -11.704 1.00 90.00 111 ALA A N 1
ATOM 921 C CA . ALA A 1 111 ? 4.454 -5.587 -10.923 1.00 90.00 111 ALA A CA 1
ATOM 922 C C . ALA A 1 111 ? 5.506 -5.779 -9.820 1.00 90.00 111 ALA A C 1
ATOM 924 O O . ALA A 1 111 ? 6.254 -4.860 -9.499 1.00 90.00 111 ALA A O 1
ATOM 925 N N . ILE A 1 112 ? 5.579 -6.980 -9.250 1.00 90.38 112 ILE A N 1
ATOM 926 C CA . ILE A 1 112 ? 6.471 -7.296 -8.129 1.00 90.38 112 ILE A CA 1
ATOM 927 C C . ILE A 1 112 ? 7.867 -7.658 -8.630 1.00 90.38 112 ILE A C 1
ATOM 929 O O . ILE A 1 112 ? 8.868 -7.231 -8.061 1.00 90.38 112 ILE A O 1
ATOM 933 N N . PHE A 1 113 ? 7.937 -8.416 -9.721 1.00 90.88 113 PHE A N 1
ATOM 934 C CA . PHE A 1 113 ? 9.185 -8.862 -10.332 1.00 90.88 113 PHE A CA 1
ATOM 935 C C . PHE A 1 113 ? 9.542 -8.044 -11.574 1.00 90.88 113 PHE A C 1
ATOM 937 O O . PHE A 1 113 ? 10.258 -8.526 -12.447 1.00 90.88 113 PHE A O 1
ATOM 944 N N . PHE A 1 114 ? 9.064 -6.803 -11.664 1.00 88.75 114 PHE A N 1
ATOM 945 C CA . PHE A 1 114 ? 9.219 -5.984 -12.864 1.00 88.75 114 PHE A CA 1
ATOM 946 C C . PHE A 1 114 ? 10.685 -5.868 -13.288 1.00 88.75 114 PHE A C 1
ATOM 948 O O . PHE A 1 114 ? 11.031 -6.212 -14.412 1.00 88.75 114 PHE A O 1
ATOM 955 N N . ARG A 1 115 ? 11.565 -5.514 -12.346 1.00 86.38 115 ARG A N 1
ATOM 956 C CA . ARG A 1 115 ? 13.013 -5.379 -12.581 1.00 86.38 115 ARG A CA 1
ATOM 957 C C . ARG A 1 115 ? 13.736 -6.702 -12.852 1.00 86.38 115 ARG A C 1
ATOM 959 O O . ARG A 1 115 ? 14.857 -6.684 -13.343 1.00 86.38 115 ARG A O 1
ATOM 966 N N . TYR A 1 116 ? 13.124 -7.839 -12.519 1.00 88.50 116 TYR A N 1
ATOM 967 C CA . TYR A 1 116 ? 13.653 -9.153 -12.891 1.00 88.50 116 TYR A CA 1
ATOM 968 C C . TYR A 1 116 ? 13.395 -9.443 -14.375 1.00 88.50 116 TYR A C 1
ATOM 970 O O . TYR A 1 116 ? 14.271 -9.959 -15.060 1.00 88.50 116 TYR A O 1
ATOM 978 N N . PHE A 1 117 ? 12.209 -9.085 -14.875 1.00 87.50 117 PHE A N 1
ATOM 979 C CA . PHE A 1 117 ? 11.835 -9.287 -16.276 1.00 87.50 117 PHE A CA 1
ATOM 980 C C . PHE A 1 117 ? 12.347 -8.186 -17.208 1.00 87.50 117 PHE A C 1
ATOM 982 O O . PHE A 1 117 ? 12.655 -8.476 -18.357 1.00 87.50 117 PHE A O 1
ATOM 989 N N . GLU A 1 118 ? 12.457 -6.951 -16.717 1.00 86.31 118 GLU A N 1
ATOM 990 C CA . GLU A 1 118 ? 12.925 -5.780 -17.466 1.00 86.31 118 GLU A CA 1
ATOM 991 C C . GLU A 1 118 ? 14.075 -5.090 -16.701 1.00 86.31 118 GLU A C 1
ATOM 993 O O . GLU A 1 118 ? 13.860 -4.075 -16.033 1.00 86.31 118 GLU A O 1
ATOM 998 N N . PRO A 1 119 ? 15.311 -5.627 -16.743 1.00 78.94 119 PRO A N 1
ATOM 999 C CA . PRO A 1 119 ? 16.433 -5.090 -15.964 1.00 78.94 119 PRO A CA 1
ATOM 1000 C C . PRO A 1 119 ? 16.866 -3.691 -16.416 1.00 78.94 119 PRO A C 1
ATOM 1002 O O . PRO A 1 119 ? 17.332 -2.883 -15.613 1.00 78.94 119 PRO A O 1
ATOM 1005 N N . VAL A 1 120 ? 16.709 -3.399 -17.710 1.00 68.25 120 VAL A N 1
ATOM 1006 C CA . VAL A 1 120 ? 17.060 -2.114 -18.319 1.00 68.25 120 VAL A CA 1
ATOM 1007 C C . VAL A 1 120 ? 15.775 -1.320 -18.528 1.00 68.25 120 VAL A C 1
ATOM 1009 O O . VAL A 1 120 ? 15.104 -1.425 -19.549 1.00 68.25 120 VAL A O 1
ATOM 1012 N N . THR A 1 121 ? 15.413 -0.516 -17.532 1.00 63.59 121 THR A N 1
ATOM 1013 C CA . THR A 1 121 ? 14.169 0.272 -17.520 1.00 63.59 121 THR A CA 1
ATOM 1014 C C . THR A 1 121 ? 14.295 1.629 -18.230 1.00 63.59 121 THR A C 1
ATOM 1016 O O . THR A 1 121 ? 13.491 2.529 -17.993 1.00 63.59 121 THR A O 1
ATOM 1019 N N . SER A 1 122 ? 15.257 1.789 -19.149 1.00 58.44 122 SER A N 1
ATOM 1020 C CA . SER A 1 122 ? 15.581 3.055 -19.839 1.00 58.44 122 SER A CA 1
ATOM 1021 C C . SER A 1 122 ? 14.502 3.572 -20.811 1.00 58.44 122 SER A C 1
ATOM 1023 O O . SER A 1 122 ? 14.760 4.481 -21.595 1.00 58.44 122 SER A O 1
ATOM 1025 N N . GLY A 1 123 ? 13.290 3.011 -20.777 1.00 61.88 123 GLY A N 1
ATOM 1026 C CA . GLY A 1 123 ? 12.259 3.215 -21.794 1.00 61.88 123 GLY A CA 1
ATOM 1027 C C . GLY A 1 123 ? 11.264 4.357 -21.563 1.00 61.88 123 GLY A C 1
ATOM 1028 O O . GLY A 1 123 ? 10.551 4.688 -22.505 1.00 61.88 123 GLY A O 1
ATOM 1029 N N . PHE A 1 124 ? 11.163 4.970 -20.372 1.00 72.56 124 PHE A N 1
ATOM 1030 C CA . PHE A 1 124 ? 10.154 6.020 -20.134 1.00 72.56 124 PHE A CA 1
ATOM 1031 C C . PHE A 1 124 ? 10.642 7.196 -19.274 1.00 72.56 124 PHE A C 1
ATOM 1033 O O . PHE A 1 124 ? 11.387 7.036 -18.310 1.00 72.56 124 PHE A O 1
ATOM 1040 N N . TRP A 1 125 ? 10.167 8.399 -19.619 1.00 77.00 125 TRP A N 1
ATOM 1041 C CA . TRP A 1 125 ? 10.609 9.699 -19.082 1.00 77.00 125 TRP A CA 1
ATOM 1042 C C . TRP A 1 125 ? 10.505 9.861 -17.556 1.00 77.00 125 TRP A C 1
ATOM 1044 O O . TRP A 1 125 ? 11.214 10.673 -16.971 1.00 77.00 125 TRP A O 1
ATOM 1054 N N . MET A 1 126 ? 9.642 9.077 -16.906 1.00 81.88 126 MET A N 1
ATOM 1055 C CA . MET A 1 126 ? 9.372 9.143 -15.466 1.00 81.88 126 MET A CA 1
ATOM 1056 C C . MET A 1 126 ? 10.196 8.130 -14.646 1.00 81.88 126 MET A C 1
ATOM 1058 O O . MET A 1 126 ? 9.983 7.996 -13.441 1.00 81.88 126 MET A O 1
ATOM 1062 N N . ASN A 1 127 ? 11.129 7.400 -15.272 1.00 84.06 127 ASN A N 1
ATOM 1063 C CA . ASN A 1 127 ? 11.889 6.330 -14.621 1.00 84.06 127 ASN A CA 1
ATOM 1064 C C . ASN A 1 127 ? 12.588 6.795 -13.330 1.00 84.06 127 ASN A C 1
ATOM 1066 O O . ASN A 1 127 ? 12.408 6.173 -12.288 1.00 84.06 127 ASN A O 1
ATOM 1070 N N . GLY A 1 128 ? 13.291 7.932 -13.362 1.00 86.94 128 GLY A N 1
ATOM 1071 C CA . GLY A 1 128 ? 14.001 8.448 -12.185 1.00 86.94 128 GLY A CA 1
ATOM 1072 C C . GLY A 1 128 ? 13.082 8.745 -10.993 1.00 86.94 128 GLY A C 1
ATOM 1073 O O . GLY A 1 128 ? 13.428 8.441 -9.854 1.00 86.94 128 GLY A O 1
ATOM 1074 N N . VAL A 1 129 ? 11.877 9.267 -11.248 1.00 89.75 129 VAL A N 1
ATOM 1075 C CA . VAL A 1 129 ? 10.878 9.529 -10.197 1.00 89.75 129 VAL A CA 1
ATOM 1076 C C . VAL A 1 129 ? 10.363 8.219 -9.602 1.00 89.75 129 VAL A C 1
ATOM 1078 O O . VAL A 1 129 ? 10.229 8.121 -8.385 1.00 89.75 129 VAL A O 1
ATOM 1081 N N . MET A 1 130 ? 10.110 7.205 -10.434 1.00 89.12 130 MET A N 1
ATOM 1082 C CA . MET A 1 130 ? 9.646 5.893 -9.967 1.00 89.12 130 MET A CA 1
ATOM 1083 C C . MET A 1 130 ? 10.725 5.158 -9.170 1.00 89.12 130 MET A C 1
ATOM 1085 O O . MET A 1 130 ? 10.426 4.597 -8.118 1.00 89.12 130 MET A O 1
ATOM 1089 N N . VAL A 1 131 ? 11.986 5.223 -9.610 1.00 89.56 131 VAL A N 1
ATOM 1090 C CA . VAL A 1 131 ? 13.130 4.671 -8.870 1.00 89.56 131 VAL A CA 1
ATOM 1091 C C . VAL A 1 131 ? 13.241 5.332 -7.499 1.00 89.56 131 VAL A C 1
ATOM 1093 O O . VAL A 1 131 ? 13.214 4.622 -6.496 1.00 89.56 131 VAL A O 1
ATOM 1096 N N . PHE A 1 132 ? 13.266 6.667 -7.443 1.00 92.56 132 PHE A N 1
ATOM 1097 C CA . PHE A 1 132 ? 13.312 7.404 -6.180 1.00 92.56 132 PHE A CA 1
ATOM 1098 C C . PHE A 1 132 ? 12.131 7.055 -5.268 1.00 92.56 132 PHE A C 1
ATOM 1100 O O . PHE A 1 132 ? 12.319 6.790 -4.084 1.00 92.56 132 PHE A O 1
ATOM 1107 N N . PHE A 1 133 ? 10.911 7.026 -5.810 1.00 93.81 133 PHE A N 1
ATOM 1108 C CA . PHE A 1 133 ? 9.705 6.716 -5.048 1.00 93.81 133 PHE A CA 1
ATOM 1109 C C . PHE A 1 133 ? 9.761 5.314 -4.428 1.00 93.81 133 PHE A C 1
ATOM 1111 O O . PHE A 1 133 ? 9.465 5.149 -3.243 1.00 93.81 133 PHE A O 1
ATOM 1118 N N . MET A 1 134 ? 10.175 4.311 -5.206 1.00 93.50 134 MET A N 1
ATOM 1119 C CA . MET A 1 134 ? 10.298 2.929 -4.743 1.00 93.50 134 MET A CA 1
ATOM 1120 C C . MET A 1 134 ? 11.431 2.764 -3.723 1.00 93.50 134 MET A C 1
ATOM 1122 O O . MET A 1 134 ? 11.251 2.073 -2.723 1.00 93.50 134 MET A O 1
ATOM 1126 N N . GLU A 1 135 ? 12.575 3.423 -3.923 1.00 95.12 135 GLU A N 1
ATOM 1127 C CA . GLU A 1 135 ? 13.690 3.410 -2.967 1.00 95.12 135 GLU A CA 1
ATOM 1128 C C . GLU A 1 135 ? 13.337 4.125 -1.661 1.00 95.12 135 GLU A C 1
ATOM 1130 O O . GLU A 1 135 ? 13.632 3.619 -0.579 1.00 95.12 135 GLU A O 1
ATOM 1135 N N . PHE A 1 136 ? 12.633 5.253 -1.739 1.00 96.69 136 PHE A N 1
ATOM 1136 C CA . PHE A 1 136 ? 12.105 5.951 -0.572 1.00 96.69 136 PHE A CA 1
ATOM 1137 C C . PHE A 1 136 ? 11.102 5.081 0.198 1.00 96.69 136 PHE A C 1
ATOM 1139 O O . PHE A 1 136 ? 11.200 4.950 1.420 1.00 96.69 136 PHE A O 1
ATOM 1146 N N . ALA A 1 137 ? 10.165 4.434 -0.502 1.00 96.94 137 ALA A N 1
ATOM 1147 C CA . ALA A 1 137 ? 9.209 3.520 0.115 1.00 96.94 137 ALA A CA 1
ATOM 1148 C C . ALA A 1 137 ? 9.910 2.313 0.765 1.00 96.94 137 ALA A C 1
ATOM 1150 O O . ALA A 1 137 ? 9.562 1.921 1.881 1.00 96.94 137 ALA A O 1
ATOM 1151 N N . LEU A 1 138 ? 10.946 1.764 0.122 1.00 97.00 138 LEU A N 1
ATOM 1152 C CA . LEU A 1 138 ? 11.770 0.700 0.691 1.00 97.00 138 LEU A CA 1
ATOM 1153 C C . LEU A 1 138 ? 12.515 1.171 1.947 1.00 97.00 138 LEU A C 1
ATOM 1155 O O . LEU A 1 138 ? 12.520 0.467 2.957 1.00 97.00 138 LEU A O 1
ATOM 1159 N N . LEU A 1 139 ? 13.099 2.372 1.922 1.00 97.75 139 LEU A N 1
ATOM 1160 C CA . LEU A 1 139 ? 13.794 2.961 3.067 1.00 97.75 139 LEU A CA 1
ATOM 1161 C C . LEU A 1 139 ? 12.856 3.157 4.266 1.00 97.75 139 LEU A C 1
ATOM 1163 O O . LEU A 1 139 ? 13.239 2.882 5.407 1.00 97.75 139 LEU A O 1
ATOM 1167 N N . MET A 1 14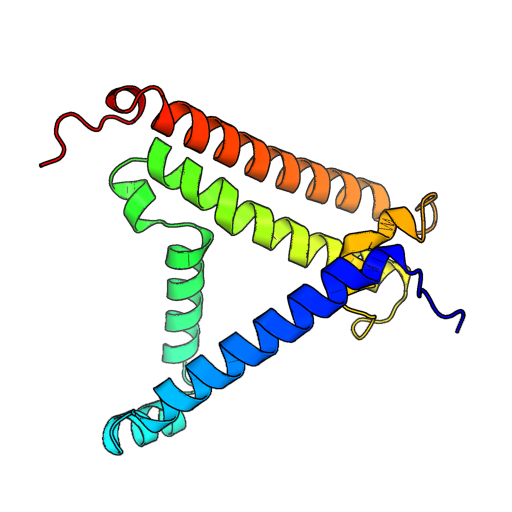0 ? 11.614 3.579 4.013 1.00 97.00 140 MET A N 1
ATOM 1168 C CA . MET A 1 140 ? 10.564 3.653 5.031 1.00 97.00 140 MET A CA 1
ATOM 1169 C C . MET A 1 140 ? 10.327 2.277 5.664 1.00 97.00 140 MET A C 1
ATOM 1171 O O . MET A 1 140 ? 10.449 2.139 6.884 1.00 97.00 140 MET A O 1
ATOM 1175 N N . VAL A 1 141 ? 10.082 1.239 4.856 1.00 97.75 141 VAL A N 1
ATOM 1176 C CA . VAL A 1 141 ? 9.868 -0.132 5.357 1.00 97.75 141 VAL A CA 1
ATOM 1177 C C . VAL A 1 141 ? 11.060 -0.616 6.183 1.00 97.75 141 VAL A C 1
ATOM 1179 O O . VAL A 1 141 ? 10.869 -1.131 7.286 1.00 97.75 141 VAL A O 1
ATOM 1182 N N . LEU A 1 142 ? 12.288 -0.415 5.698 1.00 97.88 142 LEU A N 1
ATOM 1183 C CA . LEU A 1 142 ? 13.505 -0.821 6.404 1.00 97.88 142 LEU A CA 1
ATOM 1184 C C . LEU A 1 142 ? 13.662 -0.093 7.738 1.00 97.88 142 LEU A C 1
ATOM 1186 O O . LEU A 1 142 ? 14.004 -0.716 8.741 1.00 97.88 142 LEU A O 1
ATOM 1190 N N . THR A 1 143 ? 13.338 1.197 7.789 1.00 96.75 143 THR A N 1
ATOM 1191 C CA . THR A 1 143 ? 13.374 1.970 9.034 1.00 96.75 143 THR A CA 1
ATOM 1192 C C . THR A 1 143 ? 12.327 1.458 10.026 1.00 96.75 143 THR A C 1
ATOM 1194 O O . THR A 1 143 ? 12.635 1.242 11.199 1.00 96.75 143 THR A O 1
ATOM 1197 N N . GLY A 1 144 ? 11.102 1.182 9.565 1.00 95.31 144 GLY A N 1
ATOM 1198 C CA . GLY A 1 144 ? 10.060 0.552 10.381 1.00 95.31 144 GLY A CA 1
ATOM 1199 C C . GLY A 1 144 ? 10.483 -0.822 10.914 1.00 95.31 144 GLY A C 1
ATOM 1200 O O . GLY A 1 144 ? 10.265 -1.128 12.088 1.00 95.31 144 GLY A O 1
ATOM 1201 N N . LEU A 1 145 ? 11.154 -1.626 10.085 1.00 96.25 145 LEU A N 1
ATOM 1202 C CA . LEU A 1 145 ? 11.665 -2.945 10.454 1.00 96.25 145 LEU A CA 1
ATOM 1203 C C . LEU A 1 145 ? 12.775 -2.851 11.508 1.00 96.25 145 LEU A C 1
ATOM 1205 O O . LEU A 1 145 ? 12.722 -3.564 12.511 1.00 96.25 145 LEU A O 1
ATOM 1209 N N . ILE A 1 146 ? 13.739 -1.944 11.327 1.00 95.31 146 ILE A N 1
ATOM 1210 C CA . ILE A 1 146 ? 14.809 -1.684 12.301 1.00 95.31 146 ILE A CA 1
ATOM 1211 C C . ILE A 1 146 ? 14.207 -1.274 13.646 1.00 95.31 146 ILE A C 1
ATOM 1213 O O . ILE A 1 146 ? 14.586 -1.825 14.678 1.00 95.31 146 ILE A O 1
ATOM 1217 N N . LEU A 1 147 ? 13.225 -0.369 13.649 1.00 93.06 147 LEU A N 1
ATOM 1218 C CA . LEU A 1 147 ? 12.523 0.041 14.867 1.00 93.06 147 LEU A CA 1
ATOM 1219 C C . LEU A 1 147 ? 11.758 -1.122 15.518 1.00 93.06 147 LEU A C 1
ATOM 1221 O O . LEU A 1 147 ? 11.779 -1.261 16.742 1.00 93.06 147 LEU A O 1
ATOM 1225 N N . ALA A 1 148 ? 11.133 -1.997 14.727 1.00 92.25 148 ALA A N 1
ATOM 1226 C CA . ALA A 1 148 ? 10.444 -3.183 15.232 1.00 92.25 148 ALA A CA 1
ATOM 1227 C C . ALA A 1 148 ? 11.412 -4.192 15.877 1.00 92.25 148 ALA A C 1
ATOM 1229 O O . ALA A 1 148 ? 11.128 -4.720 16.959 1.00 92.25 148 ALA A O 1
ATOM 1230 N N . PHE A 1 149 ? 12.580 -4.417 15.270 1.00 92.19 149 PHE A N 1
ATOM 1231 C CA . PHE A 1 149 ? 13.647 -5.227 15.861 1.00 92.19 149 PHE A CA 1
ATOM 1232 C C . PHE A 1 149 ? 14.227 -4.578 17.119 1.00 92.19 149 PHE A C 1
ATOM 1234 O O . PHE A 1 149 ? 14.345 -5.237 18.154 1.00 92.19 149 PHE A O 1
ATOM 1241 N N . ALA A 1 150 ? 14.522 -3.279 17.079 1.00 89.31 150 ALA A N 1
ATOM 1242 C CA . ALA A 1 150 ? 15.024 -2.534 18.228 1.00 89.31 150 ALA A CA 1
ATOM 1243 C C . ALA A 1 150 ? 14.040 -2.593 19.405 1.00 89.31 150 ALA A C 1
ATOM 1245 O O . ALA A 1 150 ? 14.450 -2.863 20.534 1.00 89.31 150 ALA A O 1
ATOM 1246 N N . LYS A 1 151 ? 12.732 -2.449 19.146 1.00 86.56 151 LYS A N 1
ATOM 1247 C CA . LYS A 1 151 ? 11.667 -2.629 20.144 1.00 86.56 151 LYS A CA 1
ATOM 1248 C C . LYS A 1 151 ? 11.693 -4.027 20.767 1.00 86.56 151 LYS A C 1
ATOM 1250 O O . LYS A 1 151 ? 11.476 -4.149 21.974 1.00 86.56 151 LYS A O 1
ATOM 1255 N N . ARG A 1 152 ? 11.944 -5.076 19.972 1.00 85.81 152 ARG A N 1
ATOM 1256 C CA . ARG A 1 152 ? 12.029 -6.462 20.465 1.00 85.81 152 ARG A CA 1
ATOM 1257 C C . ARG A 1 152 ? 13.187 -6.644 21.452 1.00 85.81 152 ARG A C 1
ATOM 1259 O O . ARG A 1 152 ? 13.018 -7.364 22.430 1.00 85.81 152 ARG A O 1
ATOM 1266 N N . ILE A 1 153 ? 14.315 -5.968 21.230 1.00 84.00 153 ILE A N 1
ATOM 1267 C CA . ILE A 1 153 ? 15.515 -6.073 22.076 1.00 84.00 153 ILE A CA 1
ATOM 1268 C C . ILE A 1 153 ? 15.429 -5.128 23.287 1.00 84.00 153 ILE A C 1
ATOM 1270 O O . ILE A 1 153 ? 15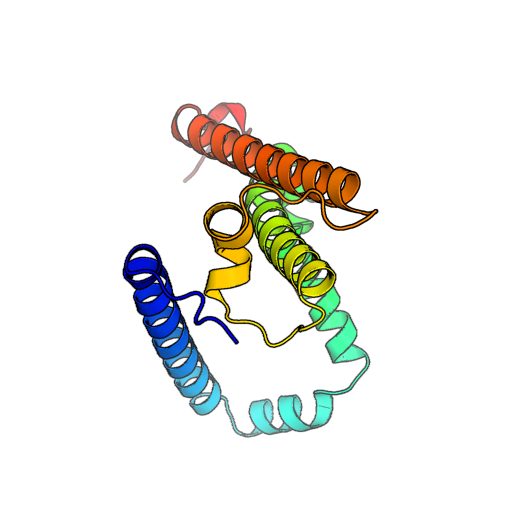.774 -5.505 24.404 1.00 84.00 153 ILE A O 1
ATOM 1274 N N . ARG A 1 154 ? 14.956 -3.891 23.095 1.00 75.19 154 ARG A N 1
ATOM 1275 C CA . ARG A 1 154 ? 14.942 -2.832 24.118 1.00 75.19 154 ARG A CA 1
ATOM 1276 C C . ARG A 1 154 ? 13.566 -2.175 24.224 1.00 75.19 154 ARG A C 1
ATOM 1278 O O . ARG A 1 154 ? 13.336 -1.072 23.735 1.00 75.19 154 ARG A O 1
ATOM 1285 N N . LYS A 1 155 ? 12.665 -2.826 24.964 1.00 68.94 155 LYS A N 1
ATOM 1286 C CA . LYS A 1 155 ? 11.286 -2.359 25.217 1.00 68.94 155 LYS A CA 1
ATOM 1287 C C . LYS A 1 155 ? 11.211 -0.945 25.829 1.00 68.94 155 LYS A C 1
ATOM 1289 O O . LYS A 1 155 ? 10.314 -0.183 25.477 1.00 68.94 155 LYS A O 1
ATOM 1294 N N . LYS A 1 156 ? 12.183 -0.572 26.676 1.00 63.53 156 LYS A N 1
ATOM 1295 C CA . LYS A 1 156 ? 12.261 0.753 27.325 1.00 63.53 156 LYS A CA 1
ATOM 1296 C C . LYS A 1 156 ? 12.525 1.913 26.354 1.00 63.53 156 LYS A C 1
ATOM 1298 O O . LYS A 1 156 ? 12.054 3.012 26.620 1.00 63.53 156 LYS A O 1
ATOM 1303 N N . LEU A 1 157 ? 13.216 1.684 25.228 1.00 63.00 157 LEU A N 1
ATOM 1304 C CA . LEU A 1 157 ? 13.507 2.743 24.242 1.00 63.00 157 LEU A CA 1
ATOM 1305 C C . LEU A 1 157 ? 12.241 3.294 23.571 1.00 63.00 157 LEU A C 1
ATOM 1307 O O . LEU A 1 157 ? 12.252 4.410 23.073 1.00 63.00 157 LEU A O 1
ATOM 1311 N N . MET A 1 158 ? 11.144 2.534 23.594 1.00 61.94 158 MET A N 1
ATOM 1312 C CA . MET A 1 158 ? 9.853 2.947 23.040 1.00 61.94 158 MET A CA 1
ATOM 1313 C C . MET A 1 158 ? 8.919 3.531 24.114 1.00 61.94 158 MET A C 1
ATOM 1315 O O . MET A 1 158 ? 7.711 3.576 23.899 1.00 61.94 158 MET A O 1
ATOM 1319 N N . GLY A 1 159 ? 9.432 3.919 25.289 1.00 61.69 159 GLY A N 1
ATOM 1320 C CA . GLY A 1 159 ? 8.633 4.534 26.360 1.00 61.69 159 GLY A CA 1
ATOM 1321 C C . GLY A 1 159 ? 7.647 3.589 27.061 1.00 61.69 159 GLY A C 1
ATOM 1322 O O . GLY A 1 159 ? 6.782 4.045 27.801 1.00 61.69 159 GLY A O 1
ATOM 1323 N N . MET A 1 160 ? 7.758 2.272 26.854 1.00 63.00 160 MET A N 1
ATOM 1324 C CA . MET A 1 160 ? 6.921 1.283 27.542 1.00 63.00 160 MET A CA 1
ATOM 1325 C C . MET A 1 160 ? 7.520 1.012 28.928 1.00 63.00 160 MET A C 1
ATOM 1327 O O . MET A 1 160 ? 8.468 0.235 29.049 1.00 63.00 160 MET A O 1
ATOM 1331 N N . GLN A 1 161 ? 7.022 1.702 29.960 1.00 55.69 161 GLN A N 1
ATOM 1332 C CA . GLN A 1 161 ? 7.582 1.601 31.313 1.00 55.69 161 GLN A CA 1
ATOM 1333 C C . GLN A 1 161 ? 7.040 0.431 32.140 1.00 55.69 161 GLN A C 1
ATOM 1335 O O . GLN A 1 161 ? 7.786 -0.050 32.977 1.00 55.69 161 GLN A O 1
ATOM 1340 N N . ASN A 1 162 ? 5.842 -0.095 31.870 1.00 50.22 162 ASN A N 1
ATOM 1341 C CA . ASN A 1 162 ? 5.319 -1.316 32.490 1.00 50.22 162 ASN A CA 1
ATOM 1342 C C . ASN A 1 162 ? 4.310 -1.970 31.538 1.00 50.22 162 ASN A C 1
ATOM 1344 O O . ASN A 1 162 ? 3.399 -1.301 31.058 1.00 50.22 162 ASN A O 1
ATOM 1348 N N . THR A 1 163 ? 4.467 -3.261 31.260 1.00 46.88 163 THR A N 1
ATOM 1349 C CA . THR A 1 163 ? 3.392 -4.088 30.697 1.00 46.88 163 THR A CA 1
ATOM 1350 C C . THR A 1 163 ? 3.003 -5.075 31.782 1.00 46.88 163 THR A C 1
ATOM 1352 O O . THR A 1 163 ? 3.829 -5.923 32.126 1.00 46.88 163 THR A O 1
ATOM 1355 N N . THR A 1 164 ? 1.809 -4.923 32.350 1.00 37.91 164 THR A N 1
ATOM 1356 C CA . THR A 1 164 ? 1.087 -6.056 32.938 1.00 37.91 164 THR A CA 1
ATOM 1357 C C . THR A 1 164 ? 0.856 -7.136 31.888 1.00 37.91 164 THR A C 1
ATOM 1359 O O . THR A 1 164 ? 0.786 -6.789 30.683 1.00 37.91 164 THR A O 1
#